Protein AF-A0A3A4AQV4-F1 (afdb_monomer_lite)

Foldseek 3Di:
DDDDDDDDDDDDDDDDDDDDDDDPPDDDDDPPPPPDPQPPDDPLQLQQVLQVQLCVLPLVPRDGGNDPCNVVVVDQDPDPVNNVSNVVSCVVSVVSVVVNLQPDAFDDPLQQQLLVQLQVLLVVLVWDWDDPPRGRGDIDTDDDDPVSVVVSCVVRVCSNVVD

pLDDT: mean 75.82, std 20.31, range [35.0, 97.94]

Radius of gyration: 28.69 Å; chains: 1; bounding box: 43×97×42 Å

Organism: NCBI:txid1070861

Secondary structure (DSSP, 8-state):
------------------------------------------TT-HHHHHHHHHHHTT-TTPPPTT-TTGGGGSS--SSHHHHHHHHHHHHHTHHHHHHHHHHSPPPPHHHHHHHHHHHHHHHTTT--EE---TTT---EE-S--HHHHHHHHHHHHHHHHT-

Sequence (163 aa):
MKLRIALAALLLVSACGGTAPASEVASAGGTKTPASPAAKGSGDDPMLAHAKCMRREGVADYPDPGSPDQGKYSTPPPDEAVRVRYEKAMKACMKEMEAGREAAPPPDAAELDRLTKYAECYRKRGIEVKGPDPSNGEIRFGAASEAEHDAAEKACSPFRAGK

Structure (mmCIF, N/CA/C/O backbone):
data_AF-A0A3A4AQV4-F1
#
_entry.id   AF-A0A3A4AQV4-F1
#
loop_
_atom_site.group_PDB
_atom_site.id
_atom_site.type_symbol
_atom_site.label_atom_id
_atom_site.label_alt_id
_atom_site.label_comp_id
_atom_site.label_asym_id
_atom_site.label_entity_id
_atom_site.label_seq_id
_atom_site.pdbx_PDB_ins_code
_atom_site.Cartn_x
_atom_site.Cartn_y
_atom_site.Cartn_z
_atom_site.occupancy
_atom_site.B_iso_or_equiv
_atom_site.auth_seq_id
_atom_site.auth_comp_id
_atom_site.auth_asym_id
_atom_site.auth_atom_id
_atom_site.pdbx_PDB_model_num
ATOM 1 N N . MET A 1 1 ? -8.441 -82.829 -23.600 1.00 35.00 1 MET A N 1
ATOM 2 C CA . MET A 1 1 ? -7.111 -83.483 -23.677 1.00 35.00 1 MET A CA 1
ATOM 3 C C . MET A 1 1 ? -6.130 -82.576 -22.937 1.00 35.00 1 MET A C 1
ATOM 5 O O . MET A 1 1 ? -6.068 -81.412 -23.287 1.00 35.00 1 MET A O 1
ATOM 9 N N . LYS A 1 2 ? -5.704 -82.919 -21.708 1.00 41.94 2 LYS A N 1
ATOM 10 C CA . LYS A 1 2 ? -4.378 -83.504 -21.368 1.00 41.94 2 LYS A CA 1
ATOM 11 C C . LYS A 1 2 ? -3.250 -82.734 -22.085 1.00 41.94 2 LYS A C 1
ATOM 13 O O . LYS A 1 2 ? -3.229 -82.748 -23.303 1.00 41.94 2 LYS A O 1
ATOM 18 N N . LEU A 1 3 ? -2.321 -82.057 -21.407 1.00 39.78 3 LEU A N 1
ATOM 19 C CA . LEU A 1 3 ? -1.289 -82.700 -20.591 1.00 39.78 3 LEU A CA 1
ATOM 20 C C . LEU A 1 3 ? -0.545 -81.659 -19.724 1.00 39.78 3 LEU A C 1
ATOM 22 O O . LEU A 1 3 ? -0.166 -80.599 -20.211 1.00 39.78 3 LEU A O 1
ATOM 26 N N . ARG A 1 4 ? -0.321 -81.986 -18.446 1.00 62.50 4 ARG A N 1
ATOM 27 C CA . ARG A 1 4 ? 0.630 -81.302 -17.556 1.00 62.50 4 ARG A CA 1
ATOM 28 C C . ARG A 1 4 ? 2.029 -81.857 -17.824 1.00 62.50 4 ARG A C 1
ATOM 30 O O . ARG A 1 4 ? 2.168 -83.074 -17.770 1.00 62.50 4 ARG A O 1
ATOM 37 N N . ILE A 1 5 ? 3.042 -81.010 -18.009 1.00 57.69 5 ILE A N 1
ATOM 38 C CA . ILE A 1 5 ? 4.449 -81.373 -17.770 1.00 57.69 5 ILE A CA 1
ATOM 39 C C . ILE A 1 5 ? 5.128 -80.198 -17.064 1.00 57.69 5 ILE A C 1
ATOM 41 O O . ILE A 1 5 ? 5.168 -79.081 -17.570 1.00 57.69 5 ILE A O 1
ATOM 45 N N . ALA A 1 6 ? 5.604 -80.489 -15.858 1.00 53.28 6 ALA A N 1
ATOM 46 C CA . ALA A 1 6 ? 6.470 -79.659 -15.043 1.00 53.28 6 ALA A CA 1
ATOM 47 C C . ALA A 1 6 ? 7.940 -79.943 -15.388 1.00 53.28 6 ALA A C 1
ATOM 49 O O . ALA A 1 6 ? 8.264 -81.094 -15.661 1.00 53.28 6 ALA A O 1
ATOM 50 N N . LEU A 1 7 ? 8.805 -78.926 -15.314 1.00 48.19 7 LEU A N 1
ATOM 51 C CA . LEU A 1 7 ? 10.242 -78.997 -14.980 1.00 48.19 7 LEU A CA 1
ATOM 52 C C . LEU A 1 7 ? 10.732 -77.533 -14.880 1.00 48.19 7 LEU A C 1
ATOM 54 O O . LEU A 1 7 ? 10.754 -76.825 -15.876 1.00 48.19 7 LEU A O 1
ATOM 58 N N . ALA A 1 8 ? 10.749 -76.925 -13.695 1.00 46.12 8 ALA A N 1
ATOM 59 C CA . ALA A 1 8 ? 11.801 -76.966 -12.673 1.00 46.12 8 ALA A CA 1
ATOM 60 C C . ALA A 1 8 ? 12.995 -76.025 -12.953 1.00 46.12 8 ALA A C 1
ATOM 62 O O . ALA A 1 8 ? 13.752 -76.223 -13.893 1.00 46.12 8 ALA A O 1
ATOM 63 N N . ALA A 1 9 ? 13.153 -75.093 -12.001 1.00 49.25 9 ALA A N 1
ATOM 64 C CA . ALA A 1 9 ? 14.333 -74.315 -11.613 1.00 49.25 9 ALA A CA 1
ATOM 65 C C . ALA A 1 9 ? 14.797 -73.165 -12.527 1.00 49.25 9 ALA A C 1
ATOM 67 O O . ALA A 1 9 ? 15.312 -73.393 -13.611 1.00 49.25 9 ALA A O 1
ATOM 68 N N . LEU A 1 10 ? 14.755 -71.930 -11.999 1.00 50.75 10 LEU A N 1
ATOM 69 C CA . LEU A 1 10 ? 15.971 -71.206 -11.589 1.00 50.75 10 LEU A CA 1
ATOM 70 C C . LEU A 1 10 ? 15.644 -69.859 -10.900 1.00 50.75 10 LEU A C 1
ATOM 72 O O . LEU A 1 10 ? 14.962 -69.007 -11.455 1.00 50.75 10 LEU A O 1
ATOM 76 N N . LEU A 1 11 ? 16.220 -69.714 -9.698 1.00 48.66 11 LEU A N 1
ATOM 77 C CA . LEU A 1 11 ? 16.602 -68.491 -8.971 1.00 48.66 11 LEU A CA 1
ATOM 78 C C . LEU A 1 11 ? 15.496 -67.610 -8.355 1.00 48.66 11 LEU A C 1
ATOM 80 O O . LEU A 1 11 ? 14.998 -66.653 -8.939 1.00 48.66 11 LEU A O 1
ATOM 84 N N . LEU A 1 12 ? 15.223 -67.895 -7.075 1.00 46.00 12 LEU A N 1
ATOM 85 C CA . LEU A 1 12 ? 14.580 -66.984 -6.130 1.00 46.00 12 LEU A CA 1
ATOM 86 C C . LEU A 1 12 ? 15.512 -65.799 -5.821 1.00 46.00 12 LEU A C 1
ATOM 88 O O . LEU A 1 12 ? 16.553 -65.981 -5.190 1.00 46.00 12 LEU A O 1
ATOM 92 N N . VAL A 1 13 ? 15.117 -64.585 -6.210 1.00 59.88 13 VAL A N 1
ATOM 93 C CA . VAL A 1 13 ? 15.674 -63.350 -5.642 1.00 59.88 13 VAL A CA 1
ATOM 94 C C . VAL A 1 13 ? 15.048 -63.130 -4.268 1.00 59.88 13 VAL A C 1
ATOM 96 O O . VAL A 1 13 ? 13.830 -63.027 -4.122 1.00 59.88 13 VAL A O 1
ATOM 99 N N . SER A 1 14 ? 15.906 -63.078 -3.253 1.00 56.66 14 SER A N 1
ATOM 100 C CA . SER A 1 14 ? 15.564 -62.698 -1.892 1.00 56.66 14 SER A CA 1
ATOM 101 C C . SER A 1 14 ? 15.311 -61.191 -1.806 1.00 56.66 14 SER A C 1
ATOM 103 O O . SER A 1 14 ? 16.229 -60.401 -2.012 1.00 56.66 14 SER A O 1
ATOM 105 N N . ALA A 1 15 ? 14.102 -60.798 -1.422 1.00 47.00 15 ALA A N 1
ATOM 106 C CA . ALA A 1 15 ? 13.851 -59.532 -0.737 1.00 47.00 15 ALA A CA 1
ATOM 107 C C . ALA A 1 15 ? 12.608 -59.704 0.146 1.00 47.00 15 ALA A C 1
ATOM 109 O O . ALA A 1 15 ? 11.488 -59.354 -0.213 1.00 47.00 15 ALA A O 1
ATOM 110 N N . CYS A 1 16 ? 12.828 -60.348 1.291 1.00 53.19 16 CYS A N 1
ATOM 111 C CA . CYS A 1 16 ? 11.919 -60.347 2.427 1.00 53.19 16 CYS A CA 1
ATOM 112 C C . CYS A 1 16 ? 12.134 -59.046 3.210 1.00 53.19 16 CYS A C 1
ATOM 114 O O . CYS A 1 16 ? 13.280 -58.631 3.382 1.00 53.19 16 CYS A O 1
ATOM 116 N N . GLY A 1 17 ? 11.062 -58.442 3.721 1.00 42.69 17 GLY A N 1
ATOM 117 C CA . GLY A 1 17 ? 11.173 -57.421 4.760 1.00 42.69 17 GLY A CA 1
ATOM 118 C C . GLY A 1 17 ? 10.009 -56.443 4.796 1.00 42.69 17 GLY A C 1
ATOM 119 O O . GLY A 1 17 ? 10.155 -55.301 4.381 1.00 42.69 17 GLY A O 1
ATOM 120 N N . GLY A 1 18 ? 8.861 -56.873 5.321 1.00 44.03 18 GLY A N 1
ATOM 121 C CA . GLY A 1 18 ? 7.905 -55.932 5.901 1.00 44.03 18 GLY A CA 1
ATOM 122 C C . GLY A 1 18 ? 8.350 -55.520 7.306 1.00 44.03 18 GLY A C 1
ATOM 123 O O . GLY A 1 18 ? 8.862 -56.363 8.036 1.00 44.03 18 GLY A O 1
ATOM 124 N N . THR A 1 19 ? 8.131 -54.258 7.693 1.00 39.59 19 THR A N 1
ATOM 125 C CA . THR A 1 19 ? 7.694 -53.873 9.048 1.00 39.59 19 THR A CA 1
ATOM 126 C C . THR A 1 19 ? 7.323 -52.379 9.127 1.00 39.59 19 THR A C 1
ATOM 128 O O . THR A 1 19 ? 8.001 -51.532 8.557 1.00 39.59 19 THR A O 1
ATOM 131 N N . ALA A 1 20 ? 6.234 -52.137 9.861 1.00 45.22 20 ALA A N 1
ATOM 132 C CA . ALA A 1 20 ? 5.804 -50.969 10.639 1.00 45.22 20 ALA A CA 1
ATOM 133 C C . ALA A 1 20 ? 5.630 -49.554 10.018 1.00 45.22 20 ALA A C 1
ATOM 135 O O . ALA A 1 20 ? 6.559 -48.983 9.448 1.00 45.22 20 ALA A O 1
ATOM 136 N N . PRO A 1 21 ? 4.473 -48.901 10.282 1.00 53.66 21 PRO A N 1
ATOM 137 C CA . PRO A 1 21 ? 4.344 -47.450 10.239 1.00 53.66 21 PRO A CA 1
ATOM 138 C C . PRO A 1 21 ? 4.963 -46.835 11.502 1.00 53.66 21 PRO A C 1
ATOM 140 O O . PRO A 1 21 ? 4.480 -47.060 12.608 1.00 53.66 21 PRO A O 1
ATOM 143 N N . ALA A 1 22 ? 6.015 -46.036 11.345 1.00 49.34 22 ALA A N 1
ATOM 144 C CA . ALA A 1 22 ? 6.451 -45.093 12.370 1.00 49.34 22 ALA A CA 1
ATOM 145 C C . ALA A 1 22 ? 7.304 -43.990 11.738 1.00 49.34 22 ALA A C 1
ATOM 147 O O . ALA A 1 22 ? 8.498 -44.145 11.501 1.00 49.34 22 ALA A O 1
ATOM 148 N N . SER A 1 23 ? 6.674 -42.852 11.482 1.00 40.84 23 SER A N 1
ATOM 149 C CA . SER A 1 23 ? 7.296 -41.540 11.660 1.00 40.84 23 SER A CA 1
ATOM 150 C C . SER A 1 23 ? 6.168 -40.563 11.944 1.00 40.84 23 SER A C 1
ATOM 152 O O . SER A 1 23 ? 5.799 -39.711 11.143 1.00 40.84 23 SER A O 1
ATOM 154 N N . GLU A 1 24 ? 5.586 -40.761 13.123 1.00 45.56 24 GLU A N 1
ATOM 155 C CA . GLU A 1 24 ? 5.069 -39.658 13.908 1.00 45.56 24 GLU A CA 1
ATOM 156 C C . GLU A 1 24 ? 6.252 -38.724 14.181 1.00 45.56 24 GLU A C 1
ATOM 158 O O . GLU A 1 24 ? 7.128 -39.015 14.991 1.00 45.56 24 GLU A O 1
ATOM 163 N N . VAL A 1 25 ? 6.319 -37.625 13.433 1.00 40.34 25 VAL A N 1
ATOM 164 C CA . VAL A 1 25 ? 7.110 -36.459 13.821 1.00 40.34 25 VAL A CA 1
ATOM 165 C C . VAL A 1 25 ? 6.164 -35.473 14.482 1.00 40.34 25 VAL A C 1
ATOM 167 O O . VAL A 1 25 ? 5.605 -34.572 13.861 1.00 40.34 25 VAL A O 1
ATOM 170 N N . ALA A 1 26 ? 5.983 -35.664 15.785 1.00 45.16 26 ALA A N 1
ATOM 171 C CA . ALA A 1 26 ? 5.609 -34.578 16.664 1.00 45.16 26 ALA A CA 1
ATOM 172 C C . ALA A 1 26 ? 6.786 -33.590 16.710 1.00 45.16 26 ALA A C 1
ATOM 174 O O . ALA A 1 26 ? 7.794 -33.832 17.368 1.00 45.16 26 ALA A O 1
ATOM 175 N N . SER A 1 27 ? 6.655 -32.468 16.003 1.00 45.84 27 SER A N 1
ATOM 176 C CA . SER A 1 27 ? 7.400 -31.255 16.326 1.00 45.84 27 SER A CA 1
ATOM 177 C C . SER A 1 27 ? 6.422 -30.093 16.405 1.00 45.84 27 SER A C 1
ATOM 179 O O . SER A 1 27 ? 5.885 -29.620 15.405 1.00 45.84 27 SER A O 1
ATOM 181 N N . ALA A 1 28 ? 6.113 -29.767 17.658 1.00 37.28 28 ALA A N 1
ATOM 182 C CA . ALA A 1 28 ? 6.021 -28.430 18.217 1.00 37.28 28 ALA A CA 1
ATOM 183 C C . ALA A 1 28 ? 5.623 -27.283 17.271 1.00 37.28 28 ALA A C 1
ATOM 185 O O . ALA A 1 28 ? 6.363 -26.889 16.375 1.00 37.28 28 ALA A O 1
ATOM 186 N N . GLY A 1 29 ? 4.484 -26.668 17.604 1.00 47.16 29 GLY A N 1
ATOM 187 C CA . GLY A 1 29 ? 4.363 -25.215 17.737 1.00 47.16 29 GLY A CA 1
ATOM 188 C C . GLY A 1 29 ? 5.136 -24.372 16.728 1.00 47.16 29 GLY A C 1
ATOM 189 O O . GLY A 1 29 ? 6.115 -23.722 17.073 1.00 47.16 29 GLY A O 1
ATOM 190 N N . GLY A 1 30 ? 4.640 -24.329 15.502 1.00 38.31 30 GLY A N 1
ATOM 191 C CA . GLY A 1 30 ? 4.974 -23.288 14.549 1.00 38.31 30 GLY A CA 1
ATOM 192 C C . GLY A 1 30 ? 3.691 -22.922 13.844 1.00 38.31 30 GLY A C 1
ATOM 193 O O . GLY A 1 30 ? 3.232 -23.661 12.975 1.00 38.31 30 GLY A O 1
ATOM 194 N N . THR A 1 31 ? 3.075 -21.823 14.266 1.00 39.84 31 THR A N 1
ATOM 195 C CA . THR A 1 31 ? 2.016 -21.132 13.537 1.00 39.84 31 THR A CA 1
ATOM 196 C C . THR A 1 31 ? 2.467 -21.021 12.085 1.00 39.84 31 THR A C 1
ATOM 198 O O . THR A 1 31 ? 3.293 -20.179 11.741 1.00 39.84 31 THR A O 1
ATOM 201 N N . LYS A 1 32 ? 1.958 -21.905 11.221 1.00 36.69 32 LYS A N 1
ATOM 202 C CA . LYS A 1 32 ? 1.988 -21.668 9.787 1.00 36.69 32 LYS A CA 1
ATOM 203 C C . LYS A 1 32 ? 1.107 -20.450 9.603 1.00 36.69 32 LYS A C 1
ATOM 205 O O . LYS A 1 32 ? -0.117 -20.560 9.604 1.00 36.69 32 LYS A O 1
ATOM 210 N N . THR A 1 33 ? 1.741 -19.282 9.522 1.00 42.16 33 THR A N 1
ATOM 211 C CA . THR A 1 33 ? 1.192 -18.155 8.781 1.00 42.16 33 THR A CA 1
ATOM 212 C C . THR A 1 33 ? 0.567 -18.763 7.532 1.00 42.16 33 THR A C 1
ATOM 214 O O . THR A 1 33 ? 1.275 -19.502 6.837 1.00 42.16 33 THR A O 1
ATOM 217 N N . PRO A 1 34 ? -0.738 -18.578 7.275 1.00 37.44 34 PRO A N 1
ATOM 218 C CA . PRO A 1 34 ? -1.278 -18.966 5.991 1.00 37.44 34 PRO A CA 1
ATOM 219 C C . PRO A 1 34 ? -0.451 -18.186 4.976 1.00 37.44 34 PRO A C 1
ATOM 221 O O . PRO A 1 34 ? -0.519 -16.960 4.920 1.00 37.44 34 PRO A O 1
ATOM 224 N N . ALA A 1 35 ? 0.432 -18.886 4.263 1.00 42.53 35 ALA A N 1
ATOM 225 C CA . ALA A 1 35 ? 1.044 -18.328 3.083 1.00 42.53 35 ALA A CA 1
ATOM 226 C C . ALA A 1 35 ? -0.142 -17.939 2.208 1.00 42.53 35 ALA A C 1
ATOM 228 O O . ALA A 1 35 ? -0.953 -18.808 1.866 1.00 42.53 35 ALA A O 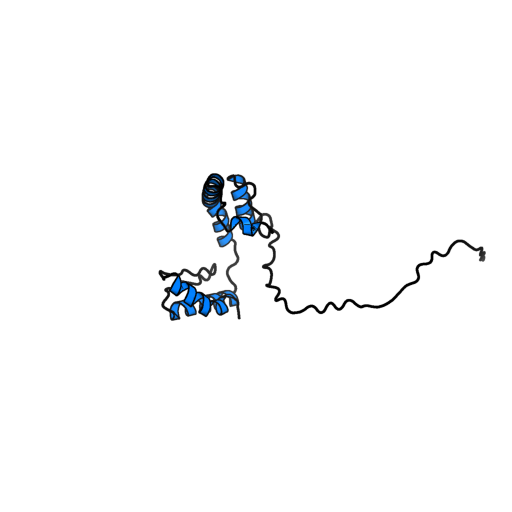1
ATOM 229 N N . SER A 1 36 ? -0.283 -16.638 1.934 1.00 44.22 36 SER A N 1
ATOM 230 C CA . SER A 1 36 ? -1.183 -16.164 0.889 1.00 44.22 36 SER A CA 1
ATOM 231 C C . SER A 1 36 ? -1.010 -17.101 -0.300 1.00 44.22 36 SER A C 1
ATOM 233 O O . SER A 1 36 ? 0.141 -17.440 -0.609 1.00 44.22 36 SER A O 1
ATOM 235 N N . PRO A 1 37 ? -2.101 -17.599 -0.906 1.00 38.62 37 PRO A N 1
ATOM 236 C CA . PRO A 1 37 ? -1.985 -18.544 -2.001 1.00 38.62 37 PRO A CA 1
ATOM 237 C C . PRO A 1 37 ? -1.012 -17.938 -3.008 1.00 38.62 37 PRO A C 1
ATOM 239 O O . PRO A 1 37 ? -1.217 -16.814 -3.463 1.00 38.62 37 PRO A O 1
ATOM 242 N N . ALA A 1 38 ? 0.095 -18.641 -3.264 1.00 44.09 38 ALA A N 1
ATOM 243 C CA . ALA A 1 38 ? 1.033 -18.260 -4.301 1.00 44.09 38 ALA A CA 1
ATOM 244 C C . ALA A 1 38 ? 0.216 -18.218 -5.590 1.00 44.09 38 ALA A C 1
ATOM 246 O O . ALA A 1 38 ? -0.168 -19.267 -6.117 1.00 44.09 38 ALA A O 1
ATOM 247 N N . ALA A 1 39 ? -0.143 -17.010 -6.022 1.00 49.31 39 ALA A N 1
ATOM 248 C CA . ALA A 1 39 ? -0.855 -16.803 -7.260 1.00 49.31 39 ALA A CA 1
ATOM 249 C C . ALA A 1 39 ? 0.074 -17.322 -8.355 1.00 49.31 39 ALA A C 1
ATOM 251 O O . ALA A 1 39 ? 1.089 -16.713 -8.685 1.00 49.31 39 ALA A O 1
ATOM 252 N N . LYS A 1 40 ? -0.219 -18.522 -8.861 1.00 44.53 40 LYS A N 1
ATOM 253 C CA . LYS A 1 40 ? 0.360 -19.009 -10.106 1.00 44.53 40 LYS A CA 1
ATOM 254 C C . LYS A 1 40 ? -0.139 -18.043 -11.171 1.00 44.53 40 LYS A C 1
ATOM 256 O O . LYS A 1 40 ? -1.277 -18.182 -11.607 1.00 44.53 40 LYS A O 1
ATOM 261 N N . GLY A 1 41 ? 0.675 -17.040 -11.494 1.00 44.84 41 GLY A N 1
ATOM 262 C CA . GLY A 1 41 ? 0.312 -15.958 -12.400 1.00 44.84 41 GLY A CA 1
ATOM 263 C C . GLY A 1 41 ? -0.155 -16.514 -13.740 1.00 44.84 41 GLY A C 1
ATOM 264 O O . GLY A 1 41 ? 0.650 -16.948 -14.565 1.00 44.84 41 GLY A O 1
ATOM 265 N N . SER A 1 42 ? -1.469 -16.527 -13.946 1.00 48.12 42 SER A N 1
ATOM 266 C CA . SER A 1 42 ? -2.066 -16.623 -15.270 1.00 48.12 42 SER A CA 1
ATOM 267 C C . SER A 1 42 ? -1.701 -15.368 -16.066 1.00 48.12 42 SER A C 1
ATOM 269 O O . SER A 1 42 ? -1.365 -14.334 -15.493 1.00 48.12 42 SER A O 1
ATOM 271 N N . GLY A 1 43 ? -1.748 -15.449 -17.399 1.00 50.06 43 GLY A N 1
ATOM 272 C CA . GLY A 1 43 ? -1.374 -14.346 -18.297 1.00 50.06 43 GLY A CA 1
ATOM 273 C C . GLY A 1 43 ? -2.100 -13.019 -18.038 1.00 50.06 43 GLY A C 1
ATOM 274 O O . GLY A 1 43 ? -1.566 -11.982 -18.425 1.00 50.06 43 GLY A O 1
ATOM 275 N N . ASP A 1 44 ? -3.229 -13.072 -17.330 1.00 58.56 44 ASP A N 1
ATOM 276 C CA . ASP A 1 44 ? -4.109 -11.951 -16.993 1.00 58.56 44 ASP A CA 1
ATOM 277 C C . ASP A 1 44 ? -3.919 -11.412 -15.559 1.00 58.56 44 ASP A C 1
ATOM 279 O O . ASP A 1 44 ? -4.696 -10.572 -15.115 1.00 58.56 44 ASP A O 1
ATOM 283 N N . ASP A 1 45 ? -2.916 -11.886 -14.804 1.00 76.06 45 ASP A N 1
ATOM 284 C CA . ASP A 1 45 ? -2.625 -11.342 -13.472 1.00 76.06 45 ASP A CA 1
ATOM 285 C C . ASP A 1 45 ? -1.991 -9.939 -13.604 1.00 76.06 45 ASP A C 1
ATOM 287 O O . ASP A 1 45 ? -0.887 -9.809 -14.152 1.00 76.06 45 ASP A O 1
ATOM 291 N N . PRO A 1 46 ? -2.633 -8.876 -13.095 1.00 79.25 46 PRO A N 1
ATOM 292 C CA . PRO A 1 46 ? -2.097 -7.519 -13.153 1.00 79.25 46 PRO A CA 1
ATOM 293 C C . PRO A 1 46 ? -0.757 -7.357 -12.430 1.00 79.25 46 PRO A C 1
ATOM 295 O O . PRO A 1 46 ? 0.069 -6.536 -12.830 1.00 79.25 46 PRO A O 1
ATOM 298 N N . MET A 1 47 ? -0.490 -8.159 -11.396 1.00 81.44 47 MET A N 1
ATOM 299 C CA . MET A 1 47 ? 0.804 -8.159 -10.721 1.00 81.44 47 MET A CA 1
ATOM 300 C C . MET A 1 47 ? 1.889 -8.767 -11.614 1.00 81.44 47 MET A C 1
ATOM 302 O O . MET A 1 47 ? 3.026 -8.292 -11.627 1.00 81.44 47 MET A O 1
ATOM 306 N N . LEU A 1 48 ? 1.540 -9.777 -12.416 1.00 87.38 48 LEU A N 1
ATOM 307 C CA . LEU A 1 48 ? 2.432 -10.328 -13.433 1.00 87.38 48 LEU A CA 1
ATOM 308 C C . LEU A 1 48 ? 2.624 -9.344 -14.601 1.00 87.38 48 LEU A C 1
ATOM 310 O O . LEU A 1 48 ? 3.734 -9.224 -15.123 1.00 87.38 48 LEU A 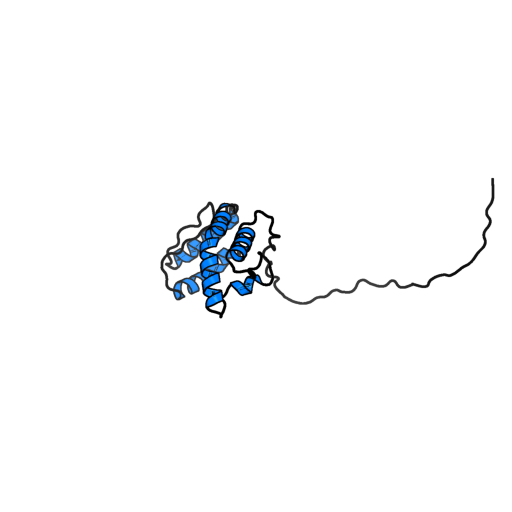O 1
ATOM 314 N N . ALA A 1 49 ? 1.577 -8.620 -15.007 1.00 88.75 49 ALA A N 1
ATOM 315 C CA . ALA A 1 49 ? 1.663 -7.564 -16.018 1.00 88.75 49 ALA A CA 1
ATOM 316 C C . ALA A 1 49 ? 2.574 -6.415 -15.558 1.00 88.75 49 ALA A C 1
ATOM 318 O O . ALA A 1 49 ? 3.459 -5.991 -16.307 1.00 88.75 49 ALA A O 1
ATOM 319 N N . HIS A 1 50 ? 2.444 -5.991 -14.299 1.00 89.62 50 HIS A N 1
ATOM 320 C CA . HIS A 1 50 ? 3.342 -5.028 -13.673 1.00 89.62 50 HIS A CA 1
ATOM 321 C C . HIS A 1 50 ? 4.790 -5.535 -13.658 1.00 89.62 50 HIS A C 1
ATOM 323 O O . HIS A 1 50 ? 5.686 -4.826 -14.116 1.00 89.62 50 HIS A O 1
ATOM 329 N N . ALA A 1 51 ? 5.029 -6.783 -13.238 1.00 90.19 51 ALA A N 1
ATOM 330 C CA . ALA A 1 51 ? 6.369 -7.370 -13.232 1.00 90.19 51 ALA A CA 1
ATOM 331 C C . ALA A 1 51 ? 7.004 -7.408 -14.636 1.00 90.19 51 ALA A C 1
ATOM 333 O O . ALA A 1 51 ? 8.161 -7.026 -14.824 1.00 90.19 51 ALA A O 1
ATOM 334 N N . LYS A 1 52 ? 6.228 -7.788 -15.658 1.00 91.75 52 LYS A N 1
ATOM 335 C CA . LYS A 1 52 ? 6.663 -7.744 -17.065 1.00 91.75 52 LYS A CA 1
ATOM 336 C C . LYS A 1 52 ? 6.954 -6.316 -17.535 1.00 91.75 52 LYS A C 1
ATOM 338 O O . LYS A 1 52 ? 7.929 -6.105 -18.256 1.00 91.75 52 LYS A O 1
ATOM 343 N N . CYS A 1 53 ? 6.129 -5.347 -17.139 1.00 93.19 53 CYS A N 1
ATOM 344 C CA . CYS A 1 53 ? 6.349 -3.937 -17.444 1.00 93.19 53 CYS A CA 1
ATOM 345 C C . CYS A 1 53 ? 7.668 -3.439 -16.839 1.00 93.19 53 CYS A C 1
ATOM 347 O O . CYS A 1 53 ? 8.486 -2.876 -17.560 1.00 93.19 53 CYS A O 1
ATOM 349 N N . MET A 1 54 ? 7.929 -3.734 -15.564 1.00 93.12 54 MET A N 1
ATOM 350 C CA . MET A 1 54 ? 9.161 -3.339 -14.873 1.00 93.12 54 MET A CA 1
ATOM 351 C C . MET A 1 54 ? 10.416 -3.845 -15.592 1.00 93.12 54 MET A C 1
ATOM 353 O O . MET A 1 54 ? 11.370 -3.089 -15.798 1.00 93.12 54 MET A O 1
ATOM 357 N N . ARG A 1 55 ? 10.392 -5.100 -16.060 1.00 93.69 55 ARG A N 1
ATOM 358 C CA . ARG A 1 55 ? 11.486 -5.668 -16.862 1.00 93.69 55 ARG A CA 1
ATOM 359 C C . ARG A 1 55 ? 11.670 -4.947 -18.196 1.00 93.69 55 ARG A C 1
ATOM 361 O O . ARG A 1 55 ? 12.803 -4.659 -18.574 1.00 93.69 55 ARG A O 1
ATOM 368 N N . ARG A 1 56 ? 10.576 -4.601 -18.884 1.00 93.00 56 ARG A N 1
ATOM 369 C CA . ARG A 1 56 ? 10.606 -3.833 -20.142 1.00 93.00 56 ARG A CA 1
ATOM 370 C C . ARG A 1 56 ? 11.161 -2.416 -19.953 1.00 93.00 56 ARG A C 1
ATOM 372 O O . ARG A 1 56 ? 11.882 -1.938 -20.821 1.00 93.00 56 ARG A O 1
ATOM 379 N N . GLU A 1 57 ? 10.873 -1.778 -18.822 1.00 92.69 57 GLU A N 1
ATOM 380 C CA . GLU A 1 57 ? 11.363 -0.433 -18.479 1.00 92.69 57 GLU 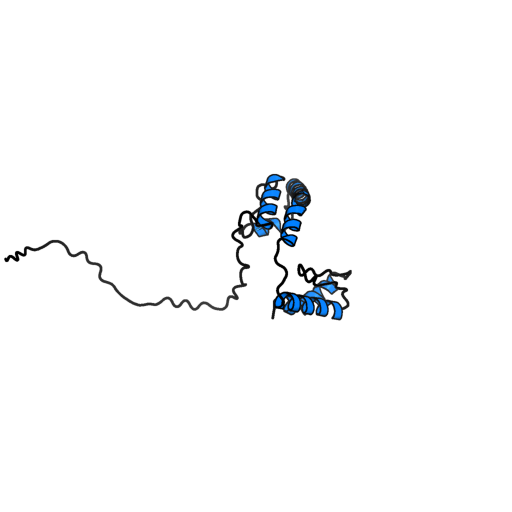A CA 1
ATOM 381 C C . GLU A 1 57 ? 12.824 -0.415 -17.978 1.00 92.69 57 GLU A C 1
ATOM 383 O O . GLU A 1 57 ? 13.373 0.649 -17.684 1.00 92.69 57 GLU A O 1
ATOM 388 N N . GLY A 1 58 ? 13.487 -1.577 -17.925 1.00 87.75 58 GLY A N 1
ATOM 389 C CA . GLY A 1 58 ? 14.923 -1.690 -17.657 1.00 87.75 58 GLY A CA 1
ATOM 390 C C . GLY A 1 58 ? 15.290 -2.239 -16.279 1.00 87.75 58 GLY A C 1
ATOM 391 O O . GLY A 1 58 ? 16.471 -2.239 -15.931 1.00 87.75 58 GLY A O 1
ATOM 392 N N . VAL A 1 59 ? 14.319 -2.738 -15.507 1.00 88.94 59 VAL A N 1
ATOM 393 C CA . VAL A 1 59 ? 14.553 -3.472 -14.252 1.00 88.94 59 VAL A CA 1
ATOM 394 C C . VAL A 1 59 ? 14.504 -4.974 -14.542 1.00 88.94 59 VAL A C 1
ATOM 396 O O . VAL A 1 59 ? 13.542 -5.655 -14.200 1.00 88.94 59 VAL A O 1
ATOM 399 N N . ALA A 1 60 ? 15.515 -5.485 -15.250 1.00 86.69 60 ALA A N 1
ATOM 400 C CA . ALA A 1 60 ? 15.512 -6.838 -15.821 1.00 86.69 60 ALA A CA 1
ATOM 401 C C . ALA A 1 60 ? 15.269 -7.957 -14.790 1.00 86.69 60 ALA A C 1
ATOM 403 O O . ALA A 1 60 ? 14.582 -8.930 -15.094 1.00 86.69 60 ALA A O 1
ATOM 404 N N . ASP A 1 61 ? 15.770 -7.778 -13.569 1.00 85.75 61 ASP A N 1
ATOM 405 C CA . ASP A 1 61 ? 15.683 -8.768 -12.495 1.00 85.75 61 ASP A CA 1
ATOM 406 C C . ASP A 1 61 ? 14.424 -8.605 -11.623 1.00 85.75 61 ASP A C 1
ATOM 408 O O . ASP A 1 61 ? 14.353 -9.178 -10.532 1.00 85.75 61 ASP A O 1
ATOM 412 N N . TYR A 1 62 ? 13.441 -7.796 -12.050 1.00 86.81 62 TYR A N 1
ATOM 413 C CA . TYR A 1 62 ? 12.204 -7.613 -11.290 1.00 86.81 62 TYR A CA 1
ATOM 414 C C . TYR A 1 62 ? 11.422 -8.939 -11.228 1.00 86.81 62 TYR A C 1
ATOM 416 O O . TYR A 1 62 ? 11.119 -9.513 -12.283 1.00 86.81 62 TYR A 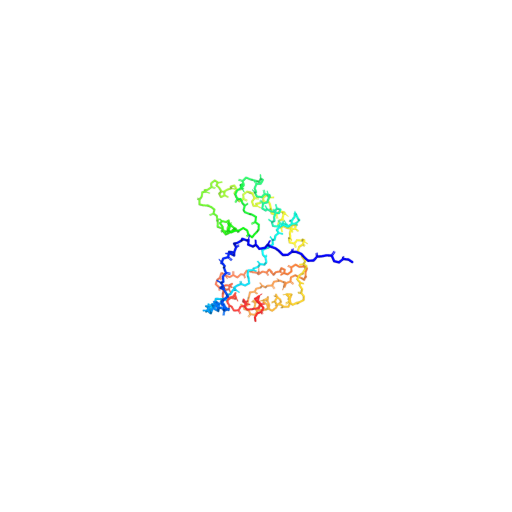O 1
ATOM 424 N N . PRO A 1 63 ? 11.088 -9.443 -10.029 1.00 86.81 63 PRO A N 1
ATOM 425 C CA . PRO A 1 63 ? 10.569 -10.785 -9.835 1.00 86.81 63 PRO A CA 1
ATOM 426 C C . PRO A 1 63 ? 9.088 -10.877 -10.189 1.00 86.81 63 PRO A C 1
ATOM 428 O O . PRO A 1 63 ? 8.332 -9.915 -10.067 1.00 86.81 63 PRO A O 1
ATOM 431 N N . ASP A 1 64 ? 8.663 -12.075 -10.576 1.00 87.56 64 ASP A N 1
ATOM 432 C CA . ASP A 1 64 ? 7.243 -12.381 -10.710 1.00 87.56 64 ASP A CA 1
ATOM 433 C C . ASP A 1 64 ? 6.572 -12.536 -9.327 1.00 87.56 64 ASP A C 1
ATOM 435 O O . ASP A 1 64 ? 7.249 -12.835 -8.330 1.00 87.56 64 ASP A O 1
ATOM 439 N N . PRO A 1 65 ? 5.241 -12.354 -9.238 1.00 77.88 65 PRO A N 1
ATOM 440 C CA . PRO A 1 65 ? 4.493 -12.547 -7.998 1.00 77.88 65 PRO A CA 1
ATOM 441 C C . PRO A 1 65 ? 4.721 -13.941 -7.398 1.00 77.88 65 PRO A C 1
ATOM 443 O O . PRO A 1 65 ? 4.715 -14.947 -8.105 1.00 77.88 65 PRO A O 1
ATOM 446 N N . GLY A 1 66 ? 4.942 -14.008 -6.082 1.00 77.19 66 GLY A N 1
ATOM 447 C CA . GLY A 1 66 ? 5.211 -15.268 -5.377 1.00 77.19 66 GLY A CA 1
ATOM 448 C C . GLY A 1 66 ? 6.640 -15.806 -5.527 1.00 77.19 66 GLY A C 1
ATOM 449 O O . GLY A 1 66 ? 6.948 -16.857 -4.966 1.00 77.19 66 GLY A O 1
ATOM 450 N N . SER A 1 67 ? 7.525 -15.099 -6.239 1.00 80.94 67 SER A N 1
ATOM 451 C CA . SER A 1 67 ? 8.955 -15.415 -6.259 1.00 80.94 67 SER A CA 1
ATOM 452 C C . SER A 1 67 ? 9.585 -15.239 -4.867 1.00 80.94 67 SER A C 1
ATOM 454 O O . SER A 1 67 ? 9.272 -14.261 -4.179 1.00 80.94 67 SER A O 1
ATOM 456 N N . PRO A 1 68 ? 10.535 -16.106 -4.458 1.00 75.69 68 PRO A N 1
ATOM 457 C CA . PRO A 1 68 ? 11.299 -15.920 -3.218 1.00 75.69 68 PRO A CA 1
ATOM 458 C C . PRO A 1 68 ? 12.082 -14.596 -3.190 1.00 75.69 68 PRO A C 1
ATOM 460 O O . PRO A 1 68 ? 12.430 -14.104 -2.119 1.00 75.69 68 PRO A O 1
ATOM 463 N N . ASP A 1 69 ? 12.327 -13.998 -4.357 1.00 75.69 69 ASP A N 1
ATOM 464 C CA . ASP A 1 69 ? 13.067 -12.748 -4.510 1.00 75.69 69 ASP A CA 1
ATOM 465 C C . ASP A 1 69 ? 12.190 -11.492 -4.414 1.00 75.69 69 ASP A C 1
ATOM 467 O O . ASP A 1 69 ? 12.718 -10.381 -4.458 1.00 75.69 69 ASP A O 1
ATOM 471 N N . GLN A 1 70 ? 10.870 -11.633 -4.241 1.00 73.19 70 GLN A N 1
ATOM 472 C CA . GLN A 1 70 ? 9.938 -10.500 -4.167 1.00 73.19 70 GLN A CA 1
ATOM 473 C C . GLN A 1 70 ? 10.335 -9.483 -3.084 1.00 73.19 70 GLN A C 1
ATOM 475 O O . GLN A 1 70 ? 10.278 -8.277 -3.314 1.00 73.19 70 GLN A O 1
ATOM 480 N N . GLY A 1 71 ? 10.830 -9.960 -1.936 1.00 67.62 71 GLY A N 1
ATOM 481 C CA . GLY A 1 71 ? 11.275 -9.100 -0.836 1.00 67.62 71 GLY A CA 1
ATOM 482 C C . GLY A 1 71 ? 12.485 -8.214 -1.163 1.00 67.62 71 GLY A C 1
ATOM 483 O O . GLY A 1 71 ? 12.671 -7.189 -0.513 1.00 67.62 71 GLY A O 1
ATOM 484 N N . LYS A 1 72 ? 13.286 -8.552 -2.186 1.00 71.75 72 LYS A N 1
ATOM 485 C CA . LYS A 1 72 ? 14.477 -7.775 -2.582 1.00 71.75 72 LYS A CA 1
ATOM 486 C C . LYS A 1 72 ? 14.127 -6.418 -3.199 1.00 71.75 72 LYS A C 1
ATOM 488 O O . LYS A 1 72 ? 14.972 -5.531 -3.223 1.00 71.75 72 LYS A O 1
ATOM 493 N N . TYR A 1 73 ? 12.890 -6.261 -3.666 1.00 72.12 73 TYR A N 1
ATOM 494 C CA . TYR A 1 73 ? 12.382 -5.033 -4.282 1.00 72.12 73 TYR A CA 1
ATOM 495 C C . TYR A 1 73 ? 11.464 -4.231 -3.353 1.00 72.12 73 TYR A C 1
ATOM 497 O O . TYR A 1 73 ? 10.964 -3.175 -3.736 1.00 72.12 73 TYR A O 1
ATOM 505 N N . SER A 1 74 ? 11.278 -4.692 -2.111 1.00 68.12 74 SER A N 1
ATOM 506 C CA . SER A 1 74 ? 10.559 -3.949 -1.070 1.00 68.12 74 SER A CA 1
ATOM 507 C C . SER A 1 74 ? 11.373 -2.783 -0.503 1.00 68.12 74 SER A C 1
ATOM 509 O O . SER A 1 74 ? 10.820 -1.908 0.158 1.00 68.12 74 SER A O 1
ATOM 511 N N . THR A 1 75 ? 12.685 -2.763 -0.750 1.00 63.97 75 THR A N 1
ATOM 512 C CA . THR A 1 75 ? 13.603 -1.703 -0.324 1.00 63.97 75 THR A CA 1
ATOM 513 C C . THR A 1 75 ? 14.321 -1.107 -1.531 1.00 63.97 75 THR A C 1
ATOM 515 O O . THR A 1 75 ? 14.707 -1.867 -2.423 1.00 63.97 75 THR A O 1
ATOM 518 N N . PRO A 1 76 ? 14.556 0.218 -1.570 1.00 65.75 76 PRO A N 1
ATOM 519 C CA . PRO A 1 76 ? 15.323 0.834 -2.644 1.00 65.75 76 PRO A CA 1
ATOM 520 C C . PRO A 1 76 ? 16.718 0.198 -2.762 1.00 65.75 76 PRO A C 1
ATOM 522 O O . PRO A 1 76 ? 17.379 -0.002 -1.738 1.00 65.75 76 PRO A O 1
ATOM 525 N N . PRO A 1 77 ? 17.187 -0.114 -3.981 1.00 72.25 77 PRO A N 1
ATOM 526 C CA . PRO A 1 77 ? 18.525 -0.648 -4.173 1.00 72.25 77 PRO A CA 1
ATOM 527 C C . PRO A 1 77 ? 19.583 0.388 -3.749 1.00 72.25 77 PRO A C 1
ATOM 529 O O . PRO A 1 77 ? 19.370 1.589 -3.931 1.00 72.25 77 PRO A O 1
ATOM 532 N N . PRO A 1 78 ? 20.724 -0.055 -3.188 1.00 72.12 78 PRO A N 1
ATOM 533 C CA . PRO A 1 78 ? 21.758 0.844 -2.669 1.00 72.12 78 PRO A CA 1
ATOM 534 C C . PRO A 1 78 ? 22.487 1.615 -3.777 1.00 72.12 78 PRO A C 1
ATOM 536 O O . PRO A 1 78 ? 23.044 2.679 -3.523 1.00 72.12 78 PRO A O 1
ATOM 539 N N . ASP A 1 79 ? 22.485 1.085 -5.001 1.00 84.88 79 ASP A N 1
ATOM 540 C CA . ASP A 1 79 ? 23.036 1.760 -6.169 1.00 84.88 79 ASP A CA 1
ATOM 541 C C . ASP A 1 79 ? 22.062 2.830 -6.687 1.00 84.88 79 ASP A C 1
ATOM 543 O O . ASP A 1 79 ? 20.909 2.544 -7.026 1.00 84.88 79 ASP A O 1
ATOM 547 N N . GLU A 1 80 ? 22.534 4.076 -6.765 1.00 83.88 80 GLU A N 1
ATOM 548 C CA . GLU A 1 80 ? 21.719 5.221 -7.170 1.00 83.88 80 GLU A CA 1
ATOM 549 C C . GLU A 1 80 ? 21.202 5.098 -8.608 1.00 83.88 80 GLU A C 1
ATOM 551 O O . GLU A 1 80 ? 20.045 5.430 -8.875 1.00 83.88 80 GLU A O 1
ATOM 556 N N . ALA A 1 81 ? 22.014 4.581 -9.533 1.00 83.12 81 ALA A N 1
ATOM 557 C CA . ALA A 1 81 ? 21.606 4.416 -10.922 1.00 83.12 81 ALA A CA 1
ATOM 558 C C . ALA A 1 81 ? 20.526 3.334 -11.056 1.00 83.12 81 ALA A C 1
ATOM 560 O O . ALA A 1 81 ? 19.582 3.500 -11.834 1.00 83.12 81 ALA A O 1
ATOM 561 N N . VAL A 1 82 ? 20.618 2.253 -10.275 1.00 81.19 82 VAL A N 1
ATOM 562 C CA . VAL A 1 82 ? 19.568 1.229 -10.191 1.00 81.19 82 VAL A CA 1
ATOM 563 C C . VAL A 1 82 ? 18.301 1.813 -9.564 1.00 81.19 82 VAL A C 1
ATOM 565 O O . VAL A 1 82 ? 17.213 1.586 -10.091 1.00 81.19 82 VAL A O 1
ATOM 568 N N . ARG A 1 83 ? 18.415 2.621 -8.504 1.00 84.75 83 ARG A N 1
ATOM 569 C CA . ARG A 1 83 ? 17.266 3.272 -7.853 1.00 84.75 83 ARG A CA 1
ATOM 570 C C . ARG A 1 83 ? 16.525 4.214 -8.801 1.00 84.75 83 ARG A C 1
ATOM 572 O O . ARG A 1 83 ? 15.312 4.101 -8.935 1.00 84.75 83 ARG A O 1
ATOM 579 N N . VAL A 1 84 ? 17.238 5.086 -9.513 1.00 87.56 84 VAL A N 1
ATOM 580 C CA . VAL A 1 84 ? 16.631 6.016 -10.483 1.00 87.56 84 VAL A CA 1
ATOM 581 C C . VAL A 1 84 ? 15.915 5.256 -11.605 1.00 87.56 84 VAL A C 1
ATOM 583 O O . VAL A 1 84 ? 14.809 5.626 -12.005 1.00 87.56 84 VAL A O 1
ATOM 586 N N . ARG A 1 85 ? 16.513 4.167 -12.107 1.00 86.56 85 ARG A N 1
ATOM 587 C CA . ARG A 1 85 ? 15.870 3.296 -13.107 1.00 86.56 85 ARG A CA 1
ATOM 588 C C . ARG A 1 85 ? 14.618 2.627 -12.547 1.00 86.56 85 ARG A C 1
ATOM 590 O O . ARG A 1 85 ? 13.595 2.612 -13.224 1.00 86.56 85 ARG A O 1
ATOM 597 N N . TYR A 1 86 ? 14.689 2.131 -11.315 1.00 88.12 86 TYR A N 1
ATOM 598 C CA . TYR A 1 86 ? 13.567 1.516 -10.619 1.00 88.12 86 TYR A CA 1
ATOM 599 C C . TYR A 1 86 ? 12.399 2.489 -10.435 1.00 88.12 86 TYR A C 1
ATOM 601 O O . TYR A 1 86 ? 11.282 2.181 -10.833 1.00 88.12 86 TYR A O 1
ATOM 609 N N . GLU A 1 87 ? 12.645 3.687 -9.904 1.00 88.25 87 GLU A N 1
ATOM 610 C CA . GLU A 1 87 ? 11.613 4.711 -9.694 1.00 88.25 87 GLU A CA 1
ATOM 611 C C . GLU A 1 87 ? 10.953 5.141 -11.011 1.00 88.25 87 GLU A C 1
ATOM 613 O O . GLU A 1 87 ? 9.728 5.275 -11.094 1.00 88.25 87 GLU A O 1
ATOM 618 N N . LYS A 1 88 ? 11.753 5.304 -12.072 1.00 91.44 88 LYS A N 1
ATOM 619 C CA . LYS A 1 88 ? 11.244 5.608 -13.412 1.00 91.44 88 LYS A CA 1
ATOM 620 C C . LYS A 1 88 ? 10.346 4.485 -13.940 1.00 91.44 88 LYS A C 1
ATOM 622 O O . LYS A 1 88 ? 9.254 4.774 -14.429 1.00 91.44 88 LYS A O 1
ATOM 627 N N . ALA A 1 89 ? 10.791 3.234 -13.823 1.00 91.19 89 ALA A N 1
ATOM 628 C CA . ALA A 1 89 ? 10.030 2.060 -14.239 1.00 91.19 89 ALA A CA 1
ATOM 629 C C . ALA A 1 89 ? 8.722 1.931 -13.447 1.00 91.19 89 ALA A C 1
ATOM 631 O O . ALA A 1 89 ? 7.660 1.788 -14.045 1.00 91.19 89 ALA A O 1
ATOM 632 N N . MET A 1 90 ? 8.769 2.104 -12.122 1.00 88.81 90 MET A N 1
ATOM 633 C CA . MET A 1 90 ? 7.582 2.098 -11.261 1.00 88.81 90 MET A CA 1
ATOM 634 C C . MET A 1 90 ? 6.549 3.115 -11.739 1.00 88.81 90 MET A C 1
ATOM 636 O O . MET A 1 90 ? 5.378 2.774 -11.894 1.00 88.81 90 MET A O 1
ATOM 640 N N . LYS A 1 91 ? 6.983 4.347 -12.036 1.00 90.75 91 LYS A N 1
ATOM 641 C CA . LYS A 1 91 ? 6.101 5.407 -12.535 1.00 90.75 91 LYS A CA 1
ATOM 642 C C . LYS A 1 91 ? 5.483 5.063 -13.891 1.00 90.75 91 LYS A C 1
ATOM 644 O O . LYS A 1 91 ? 4.295 5.307 -14.086 1.00 90.75 91 LYS A O 1
ATOM 649 N N . ALA A 1 92 ? 6.263 4.501 -14.812 1.00 92.12 92 ALA A N 1
ATOM 650 C CA . ALA A 1 92 ? 5.775 4.078 -16.125 1.00 92.12 92 ALA A CA 1
ATOM 651 C C . ALA A 1 92 ? 4.793 2.892 -16.033 1.00 92.12 92 ALA A C 1
ATOM 653 O O . ALA A 1 92 ? 3.849 2.810 -16.815 1.00 92.12 92 ALA A O 1
ATOM 654 N N . CYS A 1 93 ? 4.980 2.015 -15.044 1.00 92.25 93 CYS A N 1
ATOM 655 C CA . CYS A 1 93 ? 4.219 0.780 -14.866 1.00 92.25 93 CYS A CA 1
ATOM 656 C C . CYS A 1 93 ? 3.050 0.876 -13.872 1.00 92.25 93 CYS A C 1
ATOM 658 O O . CYS A 1 93 ? 2.412 -0.143 -13.596 1.00 92.25 93 CYS A O 1
ATOM 660 N N . MET A 1 94 ? 2.738 2.066 -13.336 1.00 86.75 94 MET A N 1
ATOM 661 C CA . MET A 1 94 ? 1.636 2.245 -12.374 1.00 86.75 94 MET A CA 1
ATOM 662 C C . MET A 1 94 ? 0.272 1.843 -12.944 1.00 86.75 94 MET A C 1
ATOM 664 O O . MET A 1 94 ? -0.554 1.297 -12.215 1.00 86.75 94 MET A O 1
ATOM 668 N N . LYS A 1 95 ? 0.056 2.041 -14.248 1.00 85.00 95 LYS A N 1
ATOM 669 C CA . LYS A 1 95 ? -1.217 1.723 -14.906 1.00 85.00 95 LYS A CA 1
ATOM 670 C C . LYS A 1 95 ? -1.569 0.230 -14.842 1.00 85.00 95 LYS A C 1
ATOM 672 O O . LYS A 1 95 ? -2.738 -0.112 -14.724 1.00 85.00 95 LYS A O 1
ATOM 677 N N . GLU A 1 96 ? -0.572 -0.655 -14.862 1.00 83.25 96 GLU A N 1
ATOM 678 C CA . GLU A 1 96 ? -0.801 -2.106 -14.743 1.00 83.25 96 GLU A CA 1
ATOM 679 C C . GLU A 1 96 ? -1.330 -2.477 -13.346 1.00 83.25 96 GLU A C 1
ATOM 681 O O . GLU A 1 96 ? -2.158 -3.372 -13.194 1.00 83.25 96 GLU A O 1
ATOM 686 N N . MET A 1 97 ? -0.906 -1.735 -12.317 1.00 78.06 97 MET A N 1
ATOM 687 C CA . MET A 1 97 ? -1.394 -1.905 -10.945 1.00 78.06 97 MET A CA 1
ATOM 688 C C . MET A 1 97 ? -2.798 -1.324 -10.755 1.00 78.06 97 MET A C 1
ATOM 690 O O . MET A 1 97 ? -3.580 -1.860 -9.974 1.00 78.06 97 MET A O 1
ATOM 694 N N . GLU A 1 98 ? -3.127 -0.233 -11.451 1.00 76.81 98 GLU A N 1
ATOM 695 C CA . GLU A 1 98 ? -4.484 0.331 -11.480 1.00 76.81 98 GLU A CA 1
ATOM 696 C C . GLU A 1 98 ? -5.465 -0.628 -12.145 1.00 76.81 98 GLU A C 1
ATOM 698 O O . GLU A 1 98 ? -6.455 -0.997 -11.518 1.00 76.81 98 GLU A O 1
ATOM 703 N N . ALA A 1 99 ? -5.126 -1.120 -13.340 1.00 73.19 99 ALA A N 1
ATOM 704 C CA . ALA A 1 99 ? -5.903 -2.144 -14.032 1.00 73.19 99 ALA A CA 1
ATOM 705 C C . ALA A 1 99 ? -6.099 -3.386 -13.151 1.00 73.19 99 ALA A C 1
ATOM 707 O O . ALA A 1 99 ? -7.161 -4.001 -13.153 1.00 73.19 99 ALA A O 1
ATOM 708 N N . GLY A 1 100 ? -5.098 -3.724 -12.335 1.00 70.00 100 GLY A N 1
ATOM 709 C CA . GLY A 1 100 ? -5.222 -4.808 -11.377 1.00 70.00 100 GLY A CA 1
ATOM 710 C C . GLY A 1 100 ? -6.168 -4.585 -10.221 1.00 70.00 100 GLY A C 1
ATOM 711 O O . GLY A 1 100 ? -6.876 -5.509 -9.831 1.00 70.00 100 GLY A O 1
ATOM 712 N N . ARG A 1 101 ? -6.197 -3.368 -9.679 1.00 69.50 101 ARG A N 1
ATOM 713 C CA . ARG A 1 101 ? -7.178 -2.996 -8.656 1.00 69.50 101 ARG A CA 1
ATOM 714 C C . ARG A 1 101 ? -8.593 -2.981 -9.221 1.00 69.50 101 ARG A C 1
ATOM 716 O O . ARG A 1 101 ? -9.512 -3.371 -8.519 1.00 69.50 101 ARG A O 1
ATOM 723 N N . GLU A 1 102 ? -8.759 -2.562 -10.471 1.00 68.69 102 GLU A N 1
ATOM 724 C CA . GLU A 1 102 ? -10.052 -2.576 -11.165 1.00 68.69 102 GLU A CA 1
ATOM 725 C C . GLU A 1 102 ? -10.515 -3.996 -11.521 1.00 68.69 102 GLU A C 1
ATOM 727 O O . GLU A 1 102 ? -11.712 -4.271 -11.518 1.00 68.69 102 GLU A O 1
ATOM 732 N N . ALA A 1 103 ? -9.579 -4.903 -11.812 1.00 69.31 103 ALA A N 1
ATOM 733 C CA . ALA A 1 103 ? -9.871 -6.300 -12.124 1.00 69.31 103 ALA A CA 1
ATOM 734 C C . ALA A 1 103 ? -10.075 -7.181 -10.879 1.00 69.31 103 ALA A C 1
ATOM 736 O O . ALA A 1 103 ? -10.575 -8.303 -11.002 1.00 69.31 103 ALA A O 1
ATOM 737 N N . ALA A 1 104 ? -9.681 -6.712 -9.691 1.00 71.62 104 ALA A N 1
ATOM 738 C CA . ALA A 1 104 ? -9.904 -7.443 -8.452 1.00 71.62 104 ALA A CA 1
ATOM 739 C C . ALA A 1 104 ? -11.415 -7.566 -8.181 1.00 71.62 104 ALA A C 1
ATOM 741 O O . ALA A 1 104 ? -12.147 -6.584 -8.326 1.00 71.62 104 ALA A O 1
ATOM 742 N N . PRO A 1 105 ? -11.911 -8.753 -7.785 1.00 76.88 105 PRO A N 1
ATOM 743 C CA . PRO A 1 105 ? -13.300 -8.878 -7.377 1.00 76.88 105 PRO A CA 1
ATOM 744 C C . PRO A 1 105 ? -13.564 -7.979 -6.157 1.00 76.88 105 PRO A C 1
ATOM 746 O O . PRO A 1 105 ? -12.672 -7.817 -5.317 1.00 76.88 105 PRO A O 1
ATOM 749 N N . PRO A 1 106 ? -14.777 -7.413 -6.031 1.00 85.00 106 PRO A N 1
ATOM 750 C CA . PRO A 1 106 ? -15.142 -6.639 -4.853 1.00 85.00 106 PRO A CA 1
ATOM 751 C C . PRO A 1 106 ? -15.022 -7.498 -3.584 1.00 85.00 106 PRO A C 1
ATOM 753 O O . PRO A 1 106 ? -15.204 -8.721 -3.657 1.00 85.00 106 PRO A O 1
ATOM 756 N N . PRO A 1 107 ? -14.748 -6.878 -2.421 1.00 87.62 107 PRO A N 1
ATOM 757 C CA . PRO A 1 107 ? -14.692 -7.599 -1.157 1.00 87.62 107 PRO A CA 1
ATOM 758 C C . PRO A 1 107 ? -16.025 -8.301 -0.881 1.00 87.62 107 PRO A C 1
ATOM 760 O O . PRO A 1 107 ? -17.103 -7.759 -1.148 1.00 87.62 107 PRO A O 1
ATOM 763 N N . ASP A 1 108 ? -15.963 -9.504 -0.312 1.00 93.00 108 ASP A N 1
ATOM 764 C CA . ASP A 1 108 ? -17.175 -10.175 0.152 1.00 93.00 108 ASP A CA 1
ATOM 765 C C . ASP A 1 108 ? -17.773 -9.463 1.384 1.00 93.00 108 ASP A C 1
ATOM 767 O O . ASP A 1 108 ? -17.163 -8.584 2.000 1.00 93.00 108 ASP A O 1
ATOM 771 N N . ALA A 1 109 ? -18.997 -9.836 1.765 1.00 93.31 109 ALA A N 1
ATOM 772 C CA . ALA A 1 109 ? -19.692 -9.193 2.881 1.00 93.31 109 ALA A CA 1
ATOM 773 C C . ALA A 1 109 ? -18.939 -9.325 4.219 1.00 93.31 109 ALA A C 1
ATOM 775 O O . ALA A 1 109 ? -18.989 -8.415 5.046 1.00 93.31 109 ALA A O 1
ATOM 776 N N . ALA A 1 110 ? -18.238 -10.441 4.438 1.00 93.06 110 ALA A N 1
ATOM 777 C CA . ALA A 1 110 ? -17.477 -10.658 5.662 1.00 93.06 110 ALA A CA 1
ATOM 778 C C . ALA A 1 110 ? -16.204 -9.801 5.681 1.00 93.06 110 ALA A C 1
ATOM 780 O O . ALA A 1 110 ? -15.797 -9.311 6.734 1.00 93.06 110 ALA A O 1
ATOM 781 N N . GLU A 1 111 ? -15.568 -9.606 4.532 1.00 91.69 111 GLU A N 1
ATOM 782 C CA . GLU A 1 111 ? -14.436 -8.705 4.371 1.00 91.69 111 GLU A CA 1
ATOM 783 C C . GLU A 1 111 ? -14.837 -7.243 4.539 1.00 91.69 111 GLU A C 1
ATOM 785 O O . GLU A 1 111 ? -14.194 -6.524 5.307 1.00 91.69 111 GLU A O 1
ATOM 790 N N . LEU A 1 112 ? -15.938 -6.818 3.919 1.00 93.94 112 LEU A N 1
ATOM 791 C CA . LEU A 1 112 ? -16.441 -5.456 4.072 1.00 93.94 112 LEU A CA 1
ATOM 792 C C . LEU A 1 112 ? -16.830 -5.150 5.529 1.00 93.94 112 LEU A C 1
ATOM 794 O O . LEU A 1 112 ? -16.536 -4.062 6.025 1.00 93.94 112 LEU A O 1
ATOM 798 N N . ASP A 1 113 ? -17.419 -6.111 6.248 1.00 94.56 113 ASP A N 1
ATOM 799 C CA . ASP A 1 113 ? -17.711 -5.990 7.684 1.00 94.56 113 ASP A CA 1
ATOM 800 C C . ASP A 1 113 ? -16.429 -5.841 8.525 1.00 94.56 113 ASP A C 1
ATOM 802 O O . ASP A 1 113 ? -16.334 -4.945 9.371 1.00 94.56 113 ASP A O 1
ATOM 806 N N . ARG A 1 114 ? -15.393 -6.649 8.254 1.00 95.12 114 ARG A N 1
ATOM 807 C CA . ARG A 1 114 ? -14.079 -6.523 8.915 1.00 95.12 114 ARG A CA 1
ATOM 808 C C . ARG A 1 114 ? -13.449 -5.150 8.686 1.00 95.12 114 ARG A C 1
ATOM 810 O O . ARG A 1 114 ? -13.009 -4.501 9.636 1.00 95.12 114 ARG A O 1
ATOM 817 N N . LEU A 1 115 ? -13.437 -4.692 7.436 1.00 94.94 115 LEU A N 1
ATOM 818 C CA . LEU A 1 115 ? -12.906 -3.385 7.050 1.00 94.94 115 LEU A CA 1
ATOM 819 C C . LEU A 1 115 ? -13.708 -2.235 7.675 1.00 94.94 115 LEU A C 1
ATOM 821 O O . LEU A 1 115 ? -13.125 -1.243 8.112 1.00 94.94 115 LEU A O 1
ATOM 825 N N . THR A 1 116 ? -15.027 -2.390 7.797 1.00 96.25 116 THR A N 1
ATOM 826 C CA . THR A 1 116 ? -15.897 -1.423 8.478 1.00 96.25 116 THR A CA 1
ATOM 827 C C . THR A 1 116 ? -15.536 -1.313 9.956 1.00 96.25 116 THR A C 1
ATOM 829 O O . THR A 1 116 ? -15.269 -0.211 10.437 1.00 96.25 116 THR A O 1
ATOM 832 N N . LYS A 1 117 ? -15.416 -2.442 10.667 1.00 97.00 117 LYS A N 1
ATOM 833 C CA . LYS A 1 117 ? -15.000 -2.469 12.083 1.00 97.00 117 LYS A CA 1
ATOM 834 C C . LYS A 1 117 ? -13.611 -1.869 12.290 1.00 97.00 117 LYS A C 1
ATOM 836 O O . LYS A 1 117 ? -13.382 -1.131 13.250 1.00 97.00 117 LYS A O 1
ATOM 841 N N . TYR A 1 118 ? -12.690 -2.147 11.371 1.00 96.75 118 TYR A N 1
ATOM 842 C CA . TYR A 1 118 ? -11.351 -1.570 11.378 1.00 96.75 118 TYR A CA 1
ATOM 843 C C . TYR A 1 118 ? -11.388 -0.040 11.206 1.00 96.75 118 TYR A C 1
ATOM 845 O O . TYR A 1 118 ? -10.818 0.680 12.028 1.00 96.75 118 TYR A O 1
ATOM 853 N N . ALA A 1 119 ? -12.132 0.474 10.221 1.00 97.00 119 ALA A N 1
ATOM 854 C CA . ALA A 1 119 ? -12.300 1.912 10.001 1.00 97.00 119 ALA A CA 1
ATOM 855 C C . ALA A 1 119 ? -12.979 2.612 11.193 1.00 97.00 119 ALA A C 1
ATOM 857 O O . ALA A 1 119 ? -12.551 3.684 11.620 1.00 97.00 119 ALA A O 1
ATOM 858 N N . GLU A 1 120 ? -14.014 2.004 11.777 1.00 97.31 120 GLU A N 1
ATOM 859 C CA . GLU A 1 120 ? -14.668 2.512 12.986 1.00 97.31 120 GLU A CA 1
ATOM 860 C C . GLU A 1 120 ? -13.720 2.578 14.187 1.00 97.31 120 GLU A C 1
ATOM 862 O O . GLU A 1 120 ? -13.768 3.542 14.953 1.00 97.31 120 GLU A O 1
ATOM 867 N N . CYS A 1 121 ? -12.848 1.581 14.351 1.00 97.94 121 CYS A N 1
ATOM 868 C CA . CYS A 1 121 ? -11.847 1.575 15.412 1.00 97.94 121 CYS A CA 1
ATOM 869 C C . CYS A 1 121 ? -10.896 2.775 15.300 1.00 97.94 121 CYS A C 1
ATOM 871 O O . CYS A 1 121 ? -10.649 3.445 16.302 1.00 97.94 121 CYS A O 1
ATOM 873 N N . TYR A 1 122 ? -10.436 3.111 14.092 1.00 97.56 122 TYR A N 1
ATOM 874 C CA . TYR A 1 122 ? -9.620 4.307 13.860 1.00 97.56 122 TYR A CA 1
ATOM 875 C C . TYR A 1 122 ? -10.379 5.608 14.144 1.00 97.56 122 TYR A C 1
ATOM 877 O O . TYR A 1 122 ? -9.856 6.479 14.842 1.00 97.56 122 TYR A O 1
ATOM 885 N N . ARG A 1 123 ? -11.639 5.718 13.696 1.00 97.75 123 ARG A N 1
ATOM 886 C CA . ARG A 1 123 ? -12.480 6.901 13.967 1.00 97.75 123 ARG A CA 1
ATOM 887 C C . ARG A 1 123 ? -12.679 7.134 15.462 1.00 97.75 123 ARG A C 1
ATOM 889 O O . ARG A 1 123 ? -12.571 8.264 15.928 1.00 97.75 123 ARG A O 1
ATOM 896 N N . LYS A 1 124 ? -12.899 6.068 16.239 1.00 97.56 124 LYS A N 1
ATOM 897 C CA . LYS A 1 124 ? -13.008 6.137 17.711 1.00 97.56 124 LYS A CA 1
ATOM 898 C C . LYS A 1 124 ? -11.726 6.626 18.390 1.00 97.56 124 LYS A C 1
ATOM 900 O O . LYS A 1 124 ? -11.774 7.028 19.547 1.00 97.56 124 LYS A O 1
ATOM 905 N N . ARG A 1 125 ? -10.591 6.583 17.690 1.00 95.56 125 ARG A N 1
ATOM 906 C CA . ARG A 1 125 ? -9.275 7.026 18.170 1.00 95.56 125 ARG A CA 1
ATOM 907 C C . ARG A 1 125 ? -8.902 8.414 17.652 1.00 95.56 125 ARG A C 1
ATOM 909 O O . ARG A 1 125 ? -7.778 8.846 17.860 1.00 95.56 125 ARG A O 1
ATOM 916 N N . GLY A 1 126 ? -9.845 9.106 17.013 1.00 95.06 126 GLY A N 1
ATOM 917 C CA . GLY A 1 126 ? -9.671 10.477 16.542 1.00 95.06 126 GLY A CA 1
ATOM 918 C C . GLY A 1 126 ? -9.013 10.600 15.169 1.00 95.06 126 GLY A C 1
ATOM 919 O O . GLY A 1 126 ? -8.828 11.719 14.705 1.00 95.06 126 GLY A O 1
ATOM 920 N N . ILE A 1 127 ? -8.701 9.487 14.496 1.00 96.69 127 ILE A N 1
ATOM 921 C CA . ILE A 1 127 ? -8.151 9.517 13.138 1.00 96.69 127 ILE A CA 1
ATOM 922 C C . ILE A 1 127 ? -9.314 9.567 12.150 1.00 96.69 127 ILE A C 1
ATOM 924 O O . ILE A 1 127 ? -10.199 8.706 12.167 1.00 96.69 127 ILE A O 1
ATOM 928 N N . GLU A 1 128 ? -9.323 10.575 11.278 1.00 96.50 128 GLU A N 1
ATOM 929 C CA . GLU A 1 128 ? -10.304 10.649 10.197 1.00 96.50 128 GLU A CA 1
ATOM 930 C C . GLU A 1 128 ? -10.115 9.453 9.258 1.00 96.50 128 GLU A C 1
ATOM 932 O O . GLU A 1 128 ? -9.013 9.183 8.787 1.00 96.50 128 GLU A O 1
ATOM 937 N N . VAL A 1 129 ? -11.201 8.736 8.967 1.00 97.00 129 VAL A N 1
ATOM 938 C CA . VAL A 1 129 ? -11.182 7.610 8.030 1.00 97.00 129 VAL A CA 1
ATOM 939 C C . VAL A 1 129 ? -12.394 7.665 7.115 1.00 97.00 129 VAL A C 1
ATOM 941 O O . VAL A 1 129 ? -13.535 7.709 7.587 1.00 97.00 129 VAL A O 1
ATOM 944 N N . LYS A 1 130 ? -12.164 7.591 5.805 1.00 96.94 130 LYS A N 1
ATOM 945 C CA . LYS A 1 130 ? -13.187 7.416 4.764 1.00 96.94 130 LYS A CA 1
ATOM 946 C C . LYS A 1 130 ? -13.150 5.979 4.242 1.00 96.94 130 LYS A C 1
ATOM 948 O O . LYS A 1 130 ? -12.078 5.394 4.128 1.00 96.94 130 LYS A O 1
ATOM 953 N N . GLY A 1 131 ? -14.319 5.429 3.924 1.00 92.06 131 GLY A N 1
ATOM 954 C CA . GLY A 1 131 ? -14.470 4.033 3.500 1.00 92.06 131 GLY A CA 1
ATOM 955 C C . GLY A 1 131 ? -14.781 3.053 4.650 1.00 92.06 131 GLY A C 1
ATOM 956 O O . GLY A 1 131 ? -15.085 3.500 5.765 1.00 92.06 131 GLY A O 1
ATOM 957 N N . PRO A 1 132 ? -14.727 1.732 4.397 1.00 93.44 132 PRO A N 1
ATOM 958 C CA . PRO A 1 132 ? -14.278 1.120 3.141 1.00 93.44 132 PRO A CA 1
ATOM 959 C C . PRO A 1 132 ? -15.192 1.438 1.948 1.00 93.44 132 PRO A C 1
ATOM 961 O O . PRO A 1 132 ? -16.405 1.556 2.110 1.00 93.44 132 PRO A O 1
ATOM 964 N N . ASP A 1 133 ? -14.617 1.603 0.758 1.00 92.81 133 ASP A N 1
ATOM 965 C CA . ASP A 1 133 ? -15.382 1.653 -0.492 1.00 92.81 133 ASP A CA 1
ATOM 966 C C . ASP A 1 133 ? -15.967 0.255 -0.786 1.00 92.81 133 ASP A C 1
ATOM 968 O O . ASP A 1 133 ? -15.238 -0.738 -0.740 1.00 92.81 133 ASP A O 1
ATOM 972 N N . PRO A 1 134 ? -17.276 0.130 -1.060 1.00 91.00 134 PRO A N 1
ATOM 973 C CA . PRO A 1 134 ? -17.921 -1.170 -1.244 1.00 91.00 134 PRO A CA 1
ATOM 974 C C . PRO A 1 134 ? -17.470 -1.916 -2.511 1.00 91.00 134 PRO A C 1
ATOM 976 O O . PRO A 1 134 ? -17.681 -3.122 -2.605 1.00 91.00 134 PRO A O 1
ATOM 979 N N . SER A 1 135 ? -16.869 -1.226 -3.482 1.00 88.06 135 SER A N 1
ATOM 980 C CA . SER A 1 135 ? -16.472 -1.793 -4.777 1.00 88.06 135 SER A CA 1
ATOM 981 C C . SER A 1 135 ? -15.073 -2.400 -4.742 1.00 88.06 135 SER A C 1
ATOM 983 O O . SER A 1 135 ? -14.789 -3.315 -5.505 1.00 88.06 135 SER A O 1
ATOM 985 N N . ASN A 1 136 ? -14.187 -1.886 -3.885 1.00 86.44 136 ASN A N 1
ATOM 986 C CA . ASN A 1 136 ? -12.773 -2.279 -3.869 1.00 86.44 136 ASN A CA 1
ATOM 987 C C . ASN A 1 136 ? -12.163 -2.393 -2.456 1.00 86.44 136 ASN A C 1
ATOM 989 O O . ASN A 1 136 ? -10.978 -2.690 -2.323 1.00 86.44 136 ASN A O 1
ATOM 993 N N . GLY A 1 137 ? -12.940 -2.144 -1.398 1.00 89.81 137 GLY A N 1
ATOM 994 C CA . GLY A 1 137 ? -12.497 -2.227 -0.005 1.00 89.81 137 GLY A CA 1
ATOM 995 C C . GLY A 1 137 ? -11.570 -1.095 0.451 1.00 89.81 137 GLY A C 1
ATOM 996 O O . GLY A 1 137 ? -11.033 -1.163 1.557 1.00 89.81 137 GLY A O 1
ATOM 997 N N . GLU A 1 138 ? -11.355 -0.054 -0.358 1.00 91.19 138 GLU A N 1
ATOM 998 C CA . GLU A 1 138 ? -10.377 0.996 -0.065 1.00 91.19 138 GLU A CA 1
ATOM 999 C C . GLU A 1 138 ? -10.759 1.801 1.186 1.00 91.19 138 GLU A C 1
ATOM 1001 O O . GLU A 1 138 ? -11.857 2.351 1.291 1.00 91.19 138 GLU A O 1
ATOM 1006 N N . ILE A 1 139 ? -9.812 1.924 2.118 1.00 93.75 139 ILE A N 1
ATOM 1007 C CA . ILE A 1 139 ? -9.905 2.789 3.294 1.00 93.75 139 ILE A CA 1
ATOM 1008 C C . ILE A 1 139 ? -8.899 3.927 3.137 1.00 93.75 139 ILE A C 1
ATOM 1010 O O . ILE A 1 139 ? -7.706 3.691 2.952 1.00 93.75 139 ILE A O 1
ATOM 1014 N N . ARG A 1 140 ? -9.371 5.168 3.255 1.00 94.50 140 ARG A N 1
ATOM 1015 C CA . ARG A 1 140 ? -8.536 6.371 3.179 1.00 94.50 140 ARG A CA 1
ATOM 1016 C C . ARG A 1 140 ? -8.427 7.012 4.548 1.00 94.50 140 ARG A C 1
ATOM 1018 O O . ARG A 1 140 ? -9.433 7.439 5.114 1.00 94.50 140 ARG A O 1
ATOM 1025 N N . PHE A 1 141 ? -7.207 7.097 5.053 1.00 94.62 141 PHE A N 1
ATOM 1026 C CA . PHE A 1 141 ? -6.902 7.775 6.304 1.00 94.62 141 PHE A CA 1
ATOM 1027 C C . PHE A 1 141 ? -6.661 9.264 6.053 1.00 94.62 141 PHE A C 1
ATOM 1029 O O . PHE A 1 141 ? -6.046 9.645 5.057 1.00 94.62 141 PHE A O 1
ATOM 1036 N N . GLY A 1 142 ? -7.188 10.102 6.939 1.00 92.94 142 GLY A N 1
ATOM 1037 C CA . GLY A 1 142 ? -6.878 11.523 6.995 1.00 92.94 142 GLY A CA 1
ATOM 1038 C C . GLY A 1 142 ? -5.539 11.779 7.680 1.00 92.94 142 GLY A C 1
ATOM 1039 O O . GLY A 1 142 ? -4.781 10.858 7.975 1.00 92.94 142 GLY A O 1
ATOM 1040 N N . ALA A 1 143 ? -5.245 13.054 7.927 1.00 91.44 143 ALA A N 1
ATOM 1041 C CA . ALA A 1 143 ? -3.999 13.442 8.572 1.00 91.44 143 ALA A CA 1
ATOM 1042 C C . ALA A 1 143 ? -3.969 12.977 10.037 1.00 91.44 143 ALA A C 1
ATOM 1044 O O . ALA A 1 143 ? -4.868 13.297 10.813 1.00 91.44 143 ALA A O 1
ATOM 1045 N N . ALA A 1 144 ? -2.906 12.268 10.398 1.00 92.69 144 ALA A N 1
ATOM 1046 C CA . ALA A 1 144 ? -2.530 11.948 11.766 1.00 92.69 144 ALA A CA 1
ATOM 1047 C C . ALA A 1 144 ? -1.004 11.796 11.835 1.00 92.69 144 ALA A C 1
ATOM 1049 O O . ALA A 1 144 ? -0.339 11.556 10.823 1.00 92.69 144 ALA A O 1
ATOM 1050 N N . SER A 1 145 ? -0.437 11.970 13.022 1.00 95.25 145 SER A N 1
ATOM 1051 C CA . SER A 1 145 ? 0.973 11.687 13.272 1.00 95.25 145 SER A CA 1
ATOM 1052 C C . SER A 1 145 ? 1.262 10.189 13.154 1.00 95.25 145 SER A C 1
ATOM 1054 O O . SER A 1 145 ? 0.387 9.344 13.350 1.00 95.25 145 SER A O 1
ATOM 1056 N N . GLU A 1 146 ? 2.520 9.851 12.877 1.00 92.31 146 GLU A N 1
ATOM 1057 C CA . GLU A 1 146 ? 2.995 8.462 12.856 1.00 92.31 146 GLU A CA 1
ATOM 1058 C C . GLU A 1 146 ? 2.674 7.740 14.174 1.00 92.31 146 GLU A C 1
ATOM 1060 O O . GLU A 1 146 ? 2.135 6.639 14.167 1.00 92.31 146 GLU A O 1
ATOM 1065 N N . ALA A 1 147 ? 2.878 8.414 15.311 1.00 96.00 147 ALA A N 1
ATOM 1066 C CA . ALA A 1 147 ? 2.571 7.864 16.627 1.00 96.00 147 ALA A CA 1
ATOM 1067 C C . ALA A 1 147 ? 1.072 7.564 16.823 1.00 96.00 147 ALA A C 1
ATOM 1069 O O . ALA A 1 147 ? 0.718 6.553 17.435 1.00 96.00 147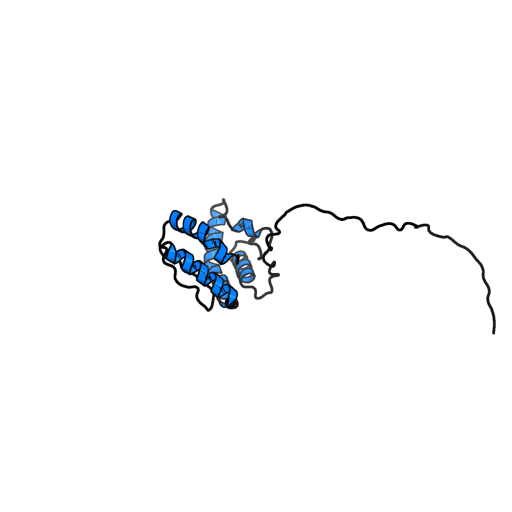 ALA A O 1
ATOM 1070 N N . GLU A 1 148 ? 0.180 8.416 16.308 1.00 94.50 148 GLU A N 1
ATOM 1071 C CA . GLU A 1 148 ? -1.268 8.171 16.341 1.00 94.50 148 GLU A CA 1
ATOM 1072 C C . GLU A 1 148 ? -1.645 6.978 15.462 1.00 94.50 148 GLU A C 1
ATOM 1074 O O . GLU A 1 148 ? -2.398 6.103 15.902 1.00 94.50 148 GLU A O 1
ATOM 1079 N N . HIS A 1 149 ? -1.082 6.906 14.253 1.00 94.38 149 HIS A N 1
ATOM 1080 C CA . HIS A 1 149 ? -1.283 5.781 13.346 1.00 94.38 149 HIS A CA 1
ATOM 1081 C C . HIS A 1 149 ? -0.815 4.458 13.951 1.00 94.38 149 HIS A C 1
ATOM 1083 O O . HIS A 1 149 ? -1.571 3.487 13.913 1.00 94.38 149 HIS A O 1
ATOM 1089 N N . ASP A 1 150 ? 0.364 4.424 14.565 1.00 95.56 150 ASP A N 1
ATOM 1090 C CA . ASP A 1 150 ? 0.915 3.230 15.207 1.00 95.56 150 ASP A CA 1
ATOM 1091 C C . ASP A 1 150 ? 0.074 2.791 16.410 1.00 95.56 150 ASP A C 1
ATOM 1093 O O . ASP A 1 150 ? -0.252 1.609 16.575 1.00 95.56 150 ASP A O 1
ATOM 1097 N N . ALA A 1 151 ? -0.333 3.746 17.251 1.00 96.25 151 ALA A N 1
ATOM 1098 C CA . ALA A 1 151 ? -1.189 3.470 18.399 1.00 96.25 151 ALA A CA 1
ATOM 1099 C C . ALA A 1 151 ? -2.588 2.986 17.983 1.00 96.25 151 ALA A C 1
ATOM 1101 O O . ALA A 1 151 ? -3.226 2.219 18.719 1.00 96.25 151 ALA A O 1
ATOM 1102 N N . ALA A 1 152 ? -3.090 3.438 16.833 1.00 95.62 152 ALA A N 1
ATOM 1103 C CA . ALA A 1 152 ? -4.325 2.951 16.239 1.00 95.62 152 ALA A CA 1
ATOM 1104 C C . ALA A 1 152 ? -4.154 1.571 15.608 1.00 95.62 152 ALA A C 1
ATOM 1106 O O . ALA A 1 152 ? -4.935 0.681 15.935 1.00 95.62 152 ALA A O 1
ATOM 1107 N N . GLU A 1 153 ? -3.108 1.335 14.821 1.00 94.06 153 GLU A N 1
ATOM 1108 C CA . GLU A 1 153 ? -2.863 0.041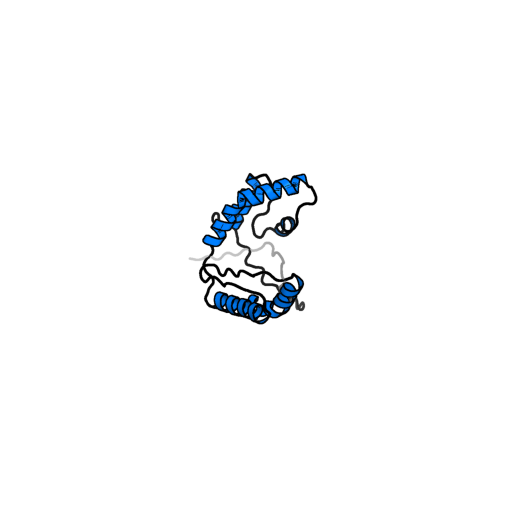 14.175 1.00 94.06 153 GLU A CA 1
ATOM 1109 C C . GLU A 1 153 ? -2.694 -1.068 15.213 1.00 94.06 153 GLU A C 1
ATOM 1111 O O . GLU A 1 153 ? -3.324 -2.125 15.127 1.00 94.06 153 GLU A O 1
ATOM 1116 N N . LYS A 1 154 ? -1.927 -0.804 16.276 1.00 95.31 154 LYS A N 1
ATOM 1117 C CA . LYS A 1 154 ? -1.750 -1.759 17.374 1.00 95.31 154 LYS A CA 1
ATOM 1118 C C . LYS A 1 154 ? -3.075 -2.151 18.032 1.00 95.31 154 LYS A C 1
ATOM 1120 O O . LYS A 1 154 ? -3.228 -3.290 18.462 1.00 95.31 154 LYS A O 1
ATOM 1125 N N . ALA A 1 155 ? -4.022 -1.222 18.126 1.00 95.50 155 ALA A N 1
ATOM 1126 C CA . ALA A 1 155 ? -5.322 -1.479 18.738 1.00 95.50 155 ALA A CA 1
ATOM 1127 C C . ALA A 1 155 ? -6.350 -2.065 17.761 1.00 95.50 155 ALA A C 1
ATOM 1129 O O . ALA A 1 155 ? -7.214 -2.831 18.178 1.00 95.50 155 ALA A O 1
ATOM 1130 N N . CYS A 1 156 ? -6.275 -1.695 16.483 1.00 96.44 156 CYS A N 1
ATOM 1131 C CA . CYS A 1 156 ? -7.311 -1.973 15.495 1.00 96.44 156 CYS A CA 1
ATOM 1132 C C . CYS A 1 156 ? -6.969 -3.146 14.564 1.00 96.44 156 CYS A C 1
ATOM 1134 O O . CYS A 1 156 ? -7.884 -3.742 13.998 1.00 96.44 156 CYS A O 1
ATOM 1136 N N . SER A 1 157 ? -5.698 -3.544 14.444 1.00 93.12 157 SER A N 1
ATOM 1137 C CA . SER A 1 157 ? -5.255 -4.671 13.604 1.00 93.12 157 SER A CA 1
ATOM 1138 C C . SER A 1 157 ? -6.011 -6.003 13.795 1.00 93.12 157 SER A C 1
ATOM 1140 O O . SER A 1 157 ? -6.164 -6.708 12.790 1.00 93.12 157 SER A O 1
ATOM 1142 N N . PRO A 1 158 ? -6.576 -6.363 14.976 1.00 93.56 158 PRO A N 1
ATOM 1143 C CA . PRO A 1 158 ? -7.406 -7.568 15.099 1.00 93.56 158 PRO A CA 1
ATOM 1144 C C . PRO A 1 158 ? -8.612 -7.587 14.146 1.00 93.56 158 PRO A C 1
ATOM 1146 O O . PRO A 1 158 ? -8.902 -8.620 13.540 1.00 93.56 158 PRO A O 1
ATOM 1149 N N . PHE A 1 159 ? -9.241 -6.427 13.912 1.00 91.38 159 PHE A N 1
ATOM 1150 C CA . PHE A 1 159 ? -10.386 -6.311 13.003 1.00 91.38 159 PHE A CA 1
ATOM 1151 C C . PHE A 1 159 ? -10.005 -6.580 11.543 1.00 91.38 159 PHE A C 1
ATOM 1153 O O . PHE A 1 159 ? -10.815 -7.114 10.789 1.00 91.38 159 PHE A O 1
ATOM 1160 N N . ARG A 1 160 ? -8.759 -6.283 11.149 1.00 82.56 160 ARG A N 1
ATOM 1161 C CA . ARG A 1 160 ? -8.243 -6.536 9.793 1.00 82.56 160 ARG A CA 1
ATOM 1162 C C . ARG A 1 160 ? -7.914 -8.014 9.563 1.00 82.56 160 ARG A C 1
ATOM 1164 O O . ARG A 1 160 ? -8.147 -8.535 8.479 1.00 82.56 160 ARG A O 1
ATOM 1171 N N . ALA A 1 161 ? -7.397 -8.693 10.588 1.00 70.69 161 ALA A N 1
ATOM 1172 C CA . ALA A 1 161 ? -6.974 -10.095 10.525 1.00 70.69 161 ALA A CA 1
ATOM 1173 C C . ALA A 1 161 ? -8.115 -11.113 10.729 1.00 70.69 161 ALA A C 1
ATOM 1175 O O . ALA A 1 161 ? -7.865 -12.319 10.680 1.00 70.69 161 ALA A O 1
ATOM 1176 N N . GLY A 1 162 ? -9.344 -10.646 10.979 1.00 54.38 162 GLY A N 1
ATOM 1177 C CA . GLY A 1 162 ? -10.508 -11.505 11.208 1.00 54.38 162 GLY A CA 1
ATOM 1178 C C . GLY A 1 162 ? -10.433 -12.320 12.499 1.00 54.38 162 GLY A C 1
ATOM 1179 O O . GLY A 1 162 ? -10.872 -13.469 12.499 1.00 54.38 162 GLY A O 1
ATOM 1180 N N . LYS A 1 163 ? -9.848 -11.757 13.565 1.00 41.47 163 LYS A N 1
ATOM 1181 C CA . LYS A 1 163 ? -9.815 -12.373 14.900 1.00 41.47 163 LYS A CA 1
ATOM 1182 C C . LYS A 1 163 ? -10.727 -11.646 15.875 1.00 41.47 163 LYS A C 1
ATOM 1184 O O . LYS A 1 163 ? -10.748 -10.397 15.828 1.00 41.47 163 LYS A O 1
#